Protein AF-A0A563EHT4-F1 (afdb_monomer)

Sequence (133 aa):
MDTDFHDPIAVARAWMTQWCATDYRQPRNNNVERATVYATTAGKTSDLAAGDTTATFLKAIERKLAHRCDQLTAETSRELPSGPDNVIVVLTARRTLLTADQPVQSEHVSTTRAVLRQPDGRWLVDRPLEAIR

Organism: NCBI:txid2591470

Solvent-accessible surface area (backbone atoms only — not comparable to full-atom values): 7051 Å² total; per-residue (Å²): 130,82,66,37,33,76,35,58,51,48,19,46,41,55,23,46,62,32,46,61,29,45,51,45,91,49,64,84,53,44,22,50,63,63,17,38,86,30,30,35,74,63,15,40,51,50,50,58,72,71,42,68,51,74,70,55,41,53,51,28,42,77,55,34,31,29,29,50,60,45,80,71,45,54,43,73,47,89,87,52,89,60,58,100,53,34,42,35,33,41,35,38,28,38,39,32,39,21,45,76,82,40,83,78,48,73,49,80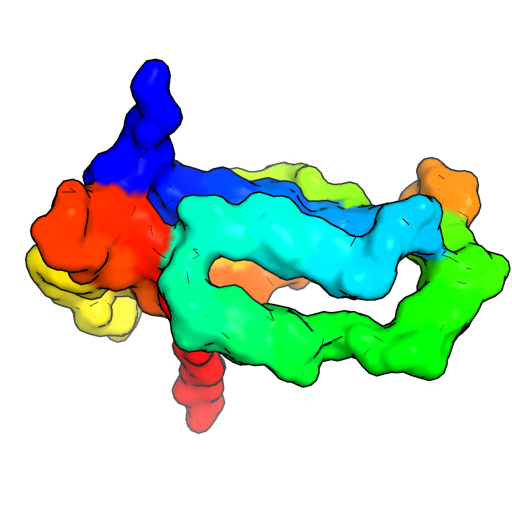,48,73,52,41,28,41,24,37,52,42,98,88,61,36,30,23,30,37,44,72,54,75,78,87,124

Structure (mmCIF, N/CA/C/O backbone):
data_AF-A0A563EHT4-F1
#
_entry.id   AF-A0A563EHT4-F1
#
loop_
_atom_site.group_PDB
_atom_site.id
_atom_site.type_symbol
_atom_site.label_atom_id
_atom_site.label_alt_id
_atom_site.label_comp_id
_atom_site.label_asym_id
_atom_site.label_entity_id
_atom_site.label_seq_id
_atom_site.pdbx_PDB_ins_code
_atom_site.Cartn_x
_atom_site.Cartn_y
_atom_site.Cartn_z
_atom_site.occupancy
_atom_site.B_iso_or_equiv
_atom_site.auth_seq_id
_atom_site.auth_comp_id
_atom_site.auth_asym_id
_atom_site.auth_atom_id
_atom_site.pdbx_PDB_model_num
ATOM 1 N N . MET A 1 1 ? -14.835 -17.530 3.225 1.00 45.62 1 MET A N 1
ATOM 2 C CA . MET A 1 1 ? -15.132 -16.181 3.750 1.00 45.62 1 MET A CA 1
ATOM 3 C C . MET A 1 1 ? -13.797 -15.601 4.151 1.00 45.62 1 MET A C 1
ATOM 5 O O . MET A 1 1 ? -13.084 -16.281 4.874 1.00 45.62 1 MET A O 1
ATOM 9 N N . ASP A 1 2 ? -13.422 -14.465 3.578 1.00 59.66 2 ASP A N 1
ATOM 10 C CA . ASP A 1 2 ? -12.094 -13.869 3.740 1.00 59.66 2 ASP A CA 1
ATOM 11 C C . ASP A 1 2 ? -11.971 -13.300 5.163 1.00 59.66 2 ASP A C 1
ATOM 13 O O . ASP A 1 2 ? -12.566 -12.271 5.485 1.00 59.66 2 ASP A O 1
ATOM 17 N N . THR A 1 3 ? -11.336 -14.054 6.063 1.00 72.56 3 THR A N 1
ATOM 18 C CA . THR A 1 3 ? -11.314 -13.780 7.513 1.00 72.56 3 THR A CA 1
ATOM 19 C C . THR A 1 3 ? -10.485 -12.558 7.879 1.00 72.56 3 THR A C 1
ATOM 21 O O . THR A 1 3 ? -10.632 -12.029 8.981 1.00 72.56 3 THR A O 1
ATOM 24 N N . ASP A 1 4 ? -9.651 -12.091 6.952 1.00 82.69 4 ASP A N 1
ATOM 25 C CA . ASP A 1 4 ? -8.698 -11.011 7.177 1.00 82.69 4 ASP A CA 1
ATOM 26 C C . ASP A 1 4 ? -9.402 -9.719 7.602 1.00 82.69 4 ASP A C 1
ATOM 28 O O . ASP A 1 4 ? -8.906 -9.001 8.465 1.00 82.69 4 ASP A O 1
ATOM 32 N N . PHE A 1 5 ? -10.611 -9.457 7.092 1.00 93.75 5 PHE A N 1
ATOM 33 C CA . PHE A 1 5 ? -11.371 -8.238 7.389 1.00 93.75 5 PHE A CA 1
ATOM 34 C C . PHE A 1 5 ? -11.799 -8.070 8.853 1.00 93.75 5 PHE A C 1
ATOM 36 O O . PHE A 1 5 ? -12.231 -6.980 9.229 1.00 93.75 5 PHE A O 1
ATOM 43 N N . HIS A 1 6 ? -11.688 -9.104 9.688 1.00 94.56 6 HIS A N 1
ATOM 44 C CA . HIS A 1 6 ? -12.027 -9.028 11.112 1.00 94.56 6 HIS A CA 1
ATOM 45 C C . HIS A 1 6 ? -10.835 -8.705 12.019 1.00 94.56 6 HIS A C 1
ATOM 47 O O . HIS A 1 6 ? -11.050 -8.343 13.177 1.00 94.56 6 HIS A O 1
ATOM 53 N N . ASP A 1 7 ? -9.609 -8.780 11.499 1.00 96.12 7 ASP A N 1
ATOM 54 C CA . ASP A 1 7 ? -8.379 -8.512 12.239 1.00 96.12 7 ASP A CA 1
ATOM 55 C C . ASP A 1 7 ? -7.588 -7.385 11.548 1.00 96.12 7 ASP A C 1
ATOM 57 O O . ASP A 1 7 ? -7.158 -7.542 10.400 1.00 96.12 7 ASP A O 1
ATOM 61 N N . PRO A 1 8 ? -7.354 -6.244 12.223 1.00 96.62 8 PRO A N 1
ATOM 62 C CA . PRO A 1 8 ? -6.620 -5.133 11.630 1.00 96.62 8 PRO A CA 1
ATOM 63 C C . PRO A 1 8 ? -5.196 -5.513 11.199 1.00 96.62 8 PRO A C 1
ATOM 65 O O . PRO A 1 8 ? -4.694 -4.960 10.220 1.00 96.62 8 PRO A O 1
ATOM 68 N N . ILE A 1 9 ? -4.546 -6.469 11.872 1.00 97.31 9 ILE A N 1
ATOM 69 C CA . ILE A 1 9 ? -3.204 -6.944 11.512 1.00 97.31 9 ILE A CA 1
ATOM 70 C C . ILE A 1 9 ? -3.248 -7.828 10.267 1.00 97.31 9 ILE A C 1
ATOM 72 O O . ILE A 1 9 ? -2.395 -7.683 9.384 1.00 97.31 9 ILE A O 1
ATOM 76 N N . ALA A 1 10 ? -4.242 -8.713 10.168 1.00 97.38 10 ALA A N 1
ATOM 77 C CA . ALA A 1 10 ? -4.423 -9.568 8.999 1.00 97.38 10 ALA A CA 1
ATOM 78 C C . ALA A 1 10 ? -4.707 -8.732 7.740 1.00 97.38 10 ALA A C 1
ATOM 80 O O . ALA A 1 10 ? -3.978 -8.861 6.755 1.00 97.38 10 ALA A O 1
ATOM 81 N N . VAL A 1 11 ? -5.659 -7.790 7.805 1.00 98.00 11 VAL A N 1
ATOM 82 C CA . VAL A 1 11 ? -5.942 -6.840 6.711 1.00 98.00 11 VAL A CA 1
ATOM 83 C C . VAL A 1 11 ? -4.715 -6.028 6.317 1.00 98.00 11 VAL A C 1
ATOM 85 O O . VAL A 1 11 ? -4.434 -5.886 5.127 1.00 98.00 11 VAL A O 1
ATOM 88 N N . ALA A 1 12 ? -3.957 -5.507 7.286 1.00 98.06 12 ALA A N 1
ATOM 89 C CA . ALA A 1 12 ? -2.780 -4.697 6.995 1.00 98.06 12 ALA A CA 1
ATOM 90 C C . ALA A 1 12 ? -1.689 -5.509 6.279 1.00 98.06 12 ALA A C 1
ATOM 92 O O . ALA A 1 12 ? -1.069 -5.029 5.326 1.00 98.06 12 ALA A O 1
ATOM 93 N N . ARG A 1 13 ? -1.490 -6.769 6.681 1.00 97.62 13 ARG A N 1
ATOM 94 C CA . ARG A 1 13 ? -0.563 -7.691 6.013 1.00 97.62 13 ARG A CA 1
ATOM 95 C C . ARG A 1 13 ? -1.038 -8.060 4.604 1.00 97.62 13 ARG A C 1
ATOM 97 O O . ARG A 1 13 ? -0.224 -8.072 3.675 1.00 97.62 13 ARG A O 1
ATOM 104 N N . ALA A 1 14 ? -2.330 -8.335 4.427 1.00 97.38 14 ALA A N 1
ATOM 105 C CA . ALA A 1 14 ? -2.922 -8.641 3.126 1.00 97.38 14 ALA A CA 1
ATOM 106 C C . ALA A 1 14 ? -2.796 -7.449 2.160 1.00 97.38 14 ALA A C 1
ATOM 108 O O . ALA A 1 14 ? -2.327 -7.611 1.029 1.00 97.38 14 ALA A O 1
ATOM 109 N N . TRP A 1 15 ? -3.090 -6.236 2.639 1.00 98.06 15 TRP A N 1
ATOM 110 C CA . TRP A 1 15 ? -2.852 -4.984 1.918 1.00 98.06 15 TRP A CA 1
ATOM 111 C C . TRP A 1 15 ? -1.384 -4.841 1.496 1.00 98.06 15 TRP A C 1
ATOM 113 O O . TRP A 1 15 ? -1.106 -4.669 0.309 1.00 98.06 15 TRP A O 1
ATOM 123 N N . MET A 1 16 ? -0.436 -4.981 2.434 1.00 97.56 16 MET A N 1
ATOM 124 C CA . MET A 1 16 ? 1.000 -4.809 2.169 1.00 97.56 16 MET A CA 1
ATOM 125 C C . MET A 1 16 ? 1.520 -5.822 1.144 1.00 97.56 16 MET A C 1
ATOM 127 O O . MET A 1 16 ? 2.342 -5.478 0.295 1.00 97.56 16 MET A O 1
ATOM 131 N N . THR A 1 17 ? 0.999 -7.052 1.170 1.00 96.88 17 THR A N 1
ATOM 132 C CA . THR A 1 17 ? 1.326 -8.097 0.186 1.00 96.88 17 THR A CA 1
ATOM 133 C C . THR A 1 17 ? 0.993 -7.646 -1.237 1.00 96.88 17 THR A C 1
ATOM 135 O O . THR A 1 17 ? 1.790 -7.841 -2.155 1.00 96.88 17 THR A O 1
ATOM 138 N N . GLN A 1 18 ? -0.164 -7.005 -1.427 1.00 97.62 18 GLN A N 1
ATOM 139 C CA . GLN A 1 18 ? -0.583 -6.512 -2.739 1.00 97.62 18 GLN A CA 1
ATOM 140 C C . GLN A 1 18 ? 0.133 -5.221 -3.133 1.00 97.62 18 GLN A C 1
ATOM 142 O O . GLN A 1 18 ? 0.591 -5.108 -4.272 1.00 97.62 18 GLN A O 1
ATOM 147 N N . TRP A 1 19 ? 0.229 -4.276 -2.196 1.00 97.50 19 TRP A N 1
ATOM 148 C CA . TRP A 1 19 ? 0.751 -2.932 -2.420 1.00 97.50 19 TRP A CA 1
ATOM 149 C C . TRP A 1 19 ? 2.261 -2.921 -2.685 1.00 97.50 19 TRP A C 1
ATOM 151 O O . TRP A 1 19 ? 2.725 -2.189 -3.557 1.00 97.50 19 TRP A O 1
ATOM 161 N N . CYS A 1 20 ? 3.035 -3.749 -1.978 1.00 97.06 20 CYS A N 1
ATOM 162 C CA . CYS A 1 20 ? 4.497 -3.725 -2.054 1.00 97.06 20 CYS A CA 1
ATOM 163 C C . CYS A 1 20 ? 5.042 -4.292 -3.379 1.00 97.06 20 CYS A C 1
ATOM 165 O O . CYS A 1 20 ? 6.049 -3.806 -3.902 1.00 97.06 20 CYS A O 1
ATOM 167 N N . ALA A 1 21 ? 4.378 -5.308 -3.939 1.00 97.06 21 ALA A N 1
ATOM 168 C CA . ALA A 1 21 ? 4.824 -5.971 -5.159 1.00 97.06 21 ALA A CA 1
ATOM 169 C C . ALA A 1 21 ? 4.377 -5.218 -6.423 1.00 97.06 21 ALA A C 1
ATOM 171 O O . ALA A 1 21 ? 3.191 -4.950 -6.620 1.00 97.06 21 ALA A O 1
ATOM 172 N N . THR A 1 22 ? 5.314 -4.944 -7.330 1.00 97.88 22 THR A N 1
ATOM 173 C CA . THR A 1 22 ? 5.057 -4.253 -8.609 1.00 97.88 22 THR A CA 1
ATOM 174 C C . THR A 1 22 ? 5.655 -5.033 -9.769 1.00 97.88 22 THR A C 1
ATOM 176 O O . THR A 1 22 ? 6.608 -5.787 -9.586 1.00 97.88 22 THR A O 1
ATOM 179 N N . ASP A 1 23 ? 5.106 -4.847 -10.966 1.00 97.81 23 ASP A N 1
ATOM 180 C CA . ASP A 1 23 ? 5.546 -5.540 -12.173 1.00 97.81 23 ASP A CA 1
ATOM 181 C C . ASP A 1 23 ? 5.323 -4.639 -13.391 1.00 97.81 23 ASP A C 1
ATOM 183 O O . ASP A 1 23 ? 4.192 -4.225 -13.647 1.00 97.81 23 ASP A O 1
ATOM 187 N N . TYR A 1 24 ? 6.385 -4.342 -14.147 1.00 97.50 24 TYR A N 1
ATOM 188 C CA . TYR A 1 24 ? 6.315 -3.490 -15.339 1.00 97.50 24 TYR A CA 1
ATOM 189 C C . TYR A 1 24 ? 5.367 -4.007 -16.430 1.00 97.50 24 TYR A C 1
ATOM 191 O O . TYR A 1 24 ? 4.966 -3.241 -17.303 1.00 97.50 24 TYR A O 1
ATOM 199 N N . ARG A 1 25 ? 5.022 -5.299 -16.416 1.00 98.12 25 ARG A N 1
ATOM 200 C CA . ARG A 1 25 ? 4.090 -5.904 -17.382 1.00 98.12 25 ARG A CA 1
ATOM 201 C C . ARG A 1 25 ? 2.633 -5.599 -17.056 1.00 98.12 25 ARG A C 1
ATOM 203 O O . ARG A 1 25 ? 1.757 -5.823 -17.887 1.00 98.12 25 ARG A O 1
ATOM 210 N N . GLN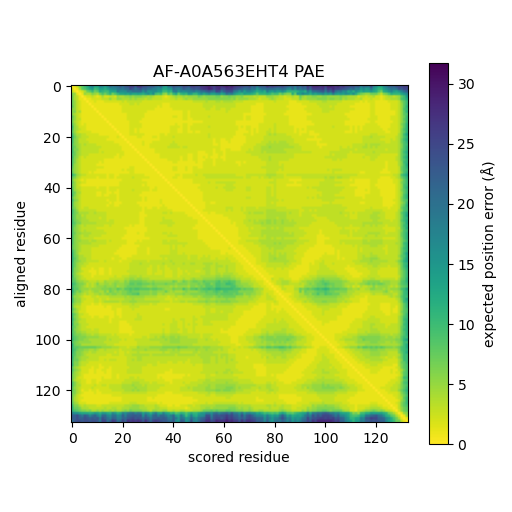 A 1 26 ? 2.360 -5.148 -15.836 1.00 98.06 26 GLN A N 1
ATOM 211 C CA . GLN A 1 26 ? 1.022 -4.798 -15.386 1.00 98.06 26 GLN A CA 1
ATOM 212 C C . GLN A 1 26 ? 0.725 -3.319 -15.655 1.00 98.06 26 GLN A C 1
ATOM 214 O O . GLN A 1 26 ? 1.651 -2.522 -15.814 1.00 98.06 26 GLN A O 1
ATOM 219 N N . PRO A 1 27 ? -0.560 -2.918 -15.681 1.00 98.00 27 PRO A N 1
ATOM 220 C CA . PRO A 1 27 ? -0.920 -1.509 -15.780 1.00 98.00 27 PRO A CA 1
ATOM 221 C C . PRO A 1 27 ? -0.254 -0.655 -14.690 1.00 98.00 27 PRO A C 1
ATOM 223 O O . PRO A 1 27 ? 0.017 -1.124 -13.581 1.00 98.00 27 PRO A O 1
ATOM 226 N N . ARG A 1 28 ? -0.033 0.629 -14.988 1.00 97.94 28 ARG A N 1
ATOM 227 C CA . ARG A 1 28 ? 0.495 1.605 -14.024 1.00 97.94 28 ARG A CA 1
ATOM 228 C C . ARG A 1 28 ? -0.312 1.570 -12.723 1.00 97.94 28 ARG A C 1
ATOM 230 O O . ARG A 1 28 ? -1.536 1.647 -12.769 1.00 97.94 28 ARG A O 1
ATOM 237 N N . ASN A 1 29 ? 0.377 1.512 -11.583 1.00 97.75 29 ASN A N 1
ATOM 238 C CA . ASN A 1 29 ? -0.215 1.468 -10.237 1.00 97.75 29 ASN A CA 1
ATOM 239 C C . ASN A 1 29 ? -1.139 0.261 -9.972 1.00 97.75 29 ASN A C 1
ATOM 241 O O . ASN A 1 29 ? -1.934 0.288 -9.033 1.00 97.75 29 ASN A O 1
ATOM 245 N N . ASN A 1 30 ? -1.030 -0.828 -10.747 1.00 98.19 30 ASN A N 1
ATOM 246 C CA . ASN A 1 30 ? -1.861 -2.023 -10.551 1.00 98.19 30 ASN A CA 1
ATOM 247 C C . ASN A 1 30 ? -1.705 -2.652 -9.154 1.00 98.19 30 ASN A C 1
ATOM 249 O O . ASN A 1 30 ? -2.627 -3.285 -8.654 1.00 98.19 30 ASN A O 1
ATOM 253 N N . ASN A 1 31 ? -0.561 -2.471 -8.496 1.00 98.06 31 ASN A N 1
ATOM 254 C CA . ASN A 1 31 ? -0.360 -2.859 -7.098 1.00 98.06 31 ASN A CA 1
ATOM 255 C C . ASN A 1 31 ? -1.335 -2.154 -6.141 1.00 98.06 31 ASN A C 1
ATOM 257 O O . ASN A 1 31 ? -1.909 -2.803 -5.269 1.00 98.06 31 ASN A O 1
ATOM 261 N N . VAL A 1 32 ? -1.579 -0.856 -6.343 1.00 97.75 32 VAL A N 1
ATOM 262 C CA . VAL A 1 32 ? -2.545 -0.071 -5.558 1.00 97.75 32 VAL A CA 1
ATOM 263 C C . VAL A 1 32 ? -3.979 -0.507 -5.869 1.00 97.75 32 VAL A C 1
ATOM 265 O O . VAL A 1 32 ? -4.807 -0.639 -4.966 1.00 97.75 32 VAL A O 1
ATOM 268 N N . GLU A 1 33 ? -4.272 -0.803 -7.136 1.00 97.69 33 GLU A N 1
ATOM 269 C CA . GLU A 1 33 ? -5.588 -1.319 -7.532 1.00 97.69 33 GLU A CA 1
ATOM 270 C C . GLU A 1 33 ? -5.877 -2.690 -6.907 1.00 97.69 33 GLU A C 1
ATOM 272 O O . GLU A 1 33 ? -6.956 -2.891 -6.355 1.00 97.69 33 GLU A O 1
ATOM 277 N N . ARG A 1 34 ? -4.905 -3.611 -6.875 1.00 97.38 34 ARG A N 1
ATOM 278 C CA . ARG A 1 34 ? -5.060 -4.889 -6.155 1.00 97.38 34 ARG A CA 1
ATOM 279 C C . ARG A 1 34 ? -5.235 -4.694 -4.650 1.00 97.38 34 ARG A C 1
ATOM 281 O O . ARG A 1 34 ? -6.026 -5.398 -4.032 1.00 97.38 34 ARG A O 1
ATOM 288 N N . ALA A 1 35 ? -4.508 -3.748 -4.058 1.00 97.69 35 ALA A N 1
ATOM 289 C CA . ALA A 1 35 ? -4.571 -3.471 -2.626 1.00 97.69 35 ALA A CA 1
ATOM 290 C C . ALA A 1 35 ? -5.884 -2.787 -2.192 1.00 97.69 35 ALA A C 1
ATOM 292 O O . ALA A 1 35 ? -6.219 -2.812 -1.009 1.00 97.69 35 ALA A O 1
ATOM 293 N N . THR A 1 36 ? -6.651 -2.218 -3.134 1.00 96.12 36 THR A N 1
ATOM 294 C CA . THR A 1 36 ? -7.890 -1.461 -2.865 1.00 96.12 36 THR A CA 1
ATOM 295 C C . THR A 1 36 ? -8.925 -2.251 -2.072 1.00 96.12 36 THR A C 1
ATOM 297 O O . THR A 1 36 ? -9.636 -1.660 -1.267 1.00 96.12 36 THR A O 1
ATOM 300 N N . VAL A 1 37 ? -9.014 -3.571 -2.254 1.00 96.38 37 VAL A N 1
ATOM 301 C CA . VAL A 1 37 ? -9.990 -4.391 -1.512 1.00 96.38 37 VAL A CA 1
ATOM 302 C C . VAL A 1 37 ? -9.769 -4.351 0.005 1.00 96.38 37 VAL A C 1
ATOM 304 O O . VAL A 1 37 ? -10.726 -4.537 0.749 1.00 96.38 37 VAL A O 1
ATOM 307 N N . TYR A 1 38 ? -8.545 -4.051 0.452 1.00 98.19 38 TYR A N 1
ATOM 308 C CA . TYR A 1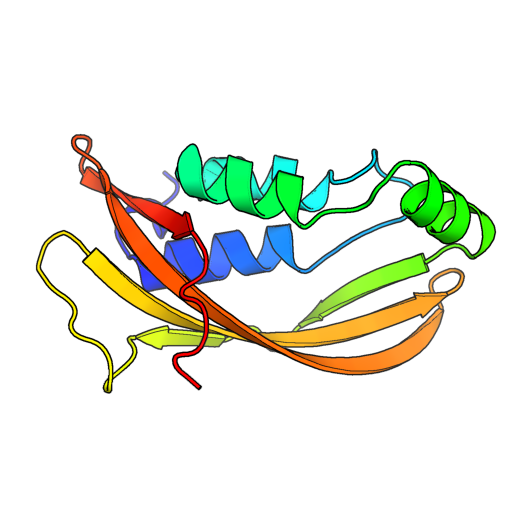 38 ? -8.144 -3.962 1.860 1.00 98.19 38 TYR A CA 1
ATOM 309 C C . TYR A 1 38 ? -8.001 -2.520 2.362 1.00 98.19 38 TYR A C 1
ATOM 311 O O . TYR A 1 38 ? -7.619 -2.316 3.512 1.00 98.19 38 TYR A O 1
ATOM 319 N N . ALA A 1 39 ? -8.258 -1.520 1.518 1.00 98.19 39 ALA A N 1
ATOM 320 C CA . ALA A 1 39 ? -8.018 -0.117 1.829 1.00 98.19 39 ALA A CA 1
ATOM 321 C C . ALA A 1 39 ? -9.321 0.685 1.907 1.00 98.19 39 ALA A C 1
ATOM 323 O O . ALA A 1 39 ? -10.301 0.403 1.217 1.00 98.19 39 ALA A O 1
ATOM 324 N N . THR A 1 40 ? -9.323 1.740 2.720 1.00 98.44 40 THR A N 1
ATOM 325 C CA . THR A 1 40 ? -10.368 2.764 2.653 1.00 98.44 40 THR A CA 1
ATOM 326 C C . THR A 1 40 ? -10.260 3.519 1.319 1.00 98.44 40 THR A C 1
ATOM 328 O O . THR A 1 40 ? -9.223 3.513 0.646 1.00 98.44 40 THR A O 1
ATOM 331 N N . THR A 1 41 ? -11.310 4.256 0.940 1.00 97.56 41 THR A N 1
ATOM 332 C CA . THR A 1 41 ? -11.238 5.151 -0.234 1.00 97.56 41 THR A CA 1
ATOM 333 C C . THR A 1 41 ? -10.154 6.225 -0.069 1.00 97.56 41 THR A C 1
ATOM 335 O O . THR A 1 41 ? -9.460 6.560 -1.032 1.00 97.56 41 THR A O 1
ATOM 338 N N . ALA A 1 42 ? -9.968 6.746 1.148 1.00 97.44 42 ALA A N 1
ATOM 339 C CA . ALA A 1 42 ? -8.942 7.744 1.439 1.00 97.44 42 ALA A CA 1
ATOM 340 C C . ALA A 1 42 ? -7.523 7.151 1.364 1.00 97.44 42 ALA A C 1
ATOM 342 O O . ALA A 1 42 ? -6.641 7.771 0.767 1.00 97.44 42 ALA A O 1
ATOM 343 N N . GLY A 1 43 ? -7.320 5.935 1.881 1.00 97.44 43 GLY A N 1
ATOM 344 C CA . GLY A 1 43 ? -6.078 5.172 1.753 1.00 97.44 43 GLY A CA 1
ATOM 345 C C . GLY A 1 43 ? -5.718 4.925 0.289 1.00 97.44 43 GLY A C 1
ATOM 346 O O . GLY A 1 43 ? -4.642 5.332 -0.148 1.00 97.44 43 GLY A O 1
ATOM 347 N N . LYS A 1 44 ? -6.663 4.395 -0.505 1.00 97.75 44 LYS A N 1
ATOM 348 C CA . LYS A 1 44 ? -6.493 4.214 -1.959 1.00 97.75 44 LYS A CA 1
ATOM 349 C C . LYS A 1 44 ? -6.081 5.512 -2.652 1.00 97.75 44 LYS A C 1
ATOM 351 O O . LYS A 1 44 ? -5.145 5.523 -3.446 1.00 97.75 44 LYS A O 1
ATOM 356 N N . THR A 1 45 ? -6.794 6.603 -2.375 1.00 97.62 45 THR A N 1
ATOM 357 C CA . THR A 1 45 ? -6.534 7.902 -3.014 1.00 97.62 45 THR A CA 1
ATOM 358 C C . THR A 1 45 ? -5.126 8.400 -2.692 1.00 97.62 45 THR A C 1
ATOM 360 O O . THR A 1 45 ? -4.414 8.849 -3.587 1.00 97.62 45 THR A O 1
ATOM 363 N N . SER A 1 46 ? -4.701 8.266 -1.433 1.00 96.38 46 SER A N 1
ATOM 364 C CA . SER A 1 46 ? -3.346 8.618 -1.003 1.00 96.38 46 SER A CA 1
ATOM 365 C C . SER A 1 46 ? -2.280 7.766 -1.694 1.00 96.38 46 SER A C 1
ATOM 367 O O . SER A 1 46 ? -1.267 8.301 -2.137 1.00 96.38 46 SER A O 1
ATOM 369 N N . ASP A 1 47 ? -2.499 6.456 -1.811 1.00 96.75 47 ASP A N 1
ATOM 370 C CA . ASP A 1 47 ? -1.537 5.547 -2.439 1.00 96.75 47 ASP A CA 1
ATOM 371 C C . ASP A 1 47 ? -1.428 5.784 -3.953 1.00 96.75 47 ASP A C 1
ATOM 373 O O . ASP A 1 47 ? -0.332 5.732 -4.505 1.00 96.75 47 ASP A O 1
ATOM 377 N N . LEU A 1 48 ? -2.539 6.099 -4.629 1.00 97.00 48 LEU A N 1
ATOM 378 C CA . LEU A 1 48 ? -2.529 6.484 -6.043 1.00 97.00 48 LEU A CA 1
ATOM 379 C C . LEU A 1 48 ? -1.808 7.815 -6.272 1.00 97.00 48 LEU A C 1
ATOM 381 O O . LEU A 1 48 ? -1.095 7.949 -7.265 1.00 97.00 48 LEU A O 1
ATOM 385 N N . ALA A 1 49 ? -1.969 8.781 -5.362 1.00 95.88 49 ALA A N 1
ATOM 386 C CA . ALA A 1 49 ? -1.272 10.063 -5.435 1.00 95.88 49 ALA A CA 1
ATOM 387 C C . ALA A 1 49 ? 0.251 9.913 -5.261 1.00 95.88 49 ALA A C 1
ATOM 389 O O . ALA A 1 49 ? 1.008 10.652 -5.886 1.00 95.88 49 ALA A O 1
ATOM 390 N N . ALA A 1 50 ? 0.694 8.946 -4.451 1.00 94.38 50 ALA A N 1
ATOM 391 C CA . ALA A 1 50 ? 2.107 8.617 -4.245 1.00 94.38 50 ALA A CA 1
ATOM 392 C C . ALA A 1 50 ? 2.679 7.620 -5.276 1.00 94.38 50 ALA A C 1
ATOM 394 O O . ALA A 1 50 ? 3.878 7.336 -5.251 1.00 94.38 50 ALA A O 1
ATOM 395 N N . GLY A 1 51 ? 1.832 7.054 -6.139 1.00 94.38 51 GLY A N 1
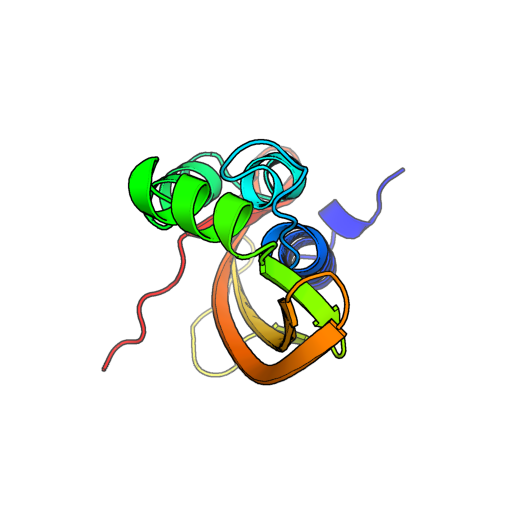ATOM 396 C CA . GLY A 1 51 ? 2.210 6.045 -7.123 1.00 94.38 51 GLY A CA 1
ATOM 397 C C . GLY A 1 51 ? 3.005 6.594 -8.308 1.00 94.38 51 GLY A C 1
ATOM 398 O O . GLY A 1 51 ? 3.397 7.760 -8.372 1.00 94.38 51 GLY A O 1
ATOM 399 N N . ASP A 1 52 ? 3.219 5.734 -9.298 1.00 96.75 52 ASP A N 1
ATOM 400 C CA . ASP A 1 52 ? 3.931 6.092 -10.513 1.00 96.75 52 ASP A CA 1
ATOM 401 C C . ASP A 1 52 ? 3.186 7.146 -11.337 1.00 96.75 52 ASP A C 1
ATOM 403 O O . ASP A 1 52 ? 1.979 7.069 -11.595 1.00 96.75 52 ASP A O 1
ATOM 407 N N . THR A 1 53 ? 3.965 8.091 -11.858 1.00 97.38 53 THR A N 1
ATOM 408 C CA . THR A 1 53 ? 3.560 8.965 -12.962 1.00 97.38 53 THR A CA 1
ATOM 409 C C . THR A 1 53 ? 3.661 8.208 -14.291 1.00 97.38 53 THR A C 1
ATOM 411 O O . THR A 1 53 ? 4.277 7.148 -14.381 1.00 97.38 53 THR A O 1
ATOM 414 N N . THR A 1 54 ? 3.109 8.754 -15.383 1.00 97.38 54 THR A N 1
ATOM 415 C CA . THR A 1 54 ? 3.322 8.167 -16.725 1.00 97.38 54 THR A CA 1
ATOM 416 C C . THR A 1 54 ? 4.813 8.053 -17.056 1.00 97.38 54 THR A C 1
ATOM 418 O O . THR A 1 54 ? 5.255 7.032 -17.573 1.00 97.38 54 THR A O 1
ATOM 421 N N . ALA A 1 55 ? 5.602 9.080 -16.728 1.00 98.00 55 ALA A N 1
ATOM 422 C CA . ALA A 1 55 ? 7.024 9.110 -17.046 1.00 98.00 55 ALA A CA 1
ATOM 423 C C . ALA A 1 55 ? 7.829 8.068 -16.250 1.00 98.00 55 ALA A C 1
ATOM 425 O O . ALA A 1 55 ? 8.708 7.421 -16.818 1.00 98.00 55 ALA A O 1
ATOM 426 N N . THR A 1 56 ? 7.543 7.884 -14.955 1.00 97.44 56 THR A N 1
ATOM 427 C CA . THR A 1 56 ? 8.229 6.864 -14.138 1.00 97.44 56 THR A CA 1
ATOM 428 C C . THR A 1 56 ? 7.818 5.454 -14.552 1.00 97.44 56 THR A C 1
ATOM 430 O O . THR A 1 56 ? 8.685 4.594 -14.690 1.00 97.44 56 THR A O 1
ATOM 433 N N . PHE A 1 57 ? 6.543 5.246 -14.889 1.00 97.88 57 PHE A N 1
ATOM 434 C CA . PHE A 1 57 ? 6.047 3.965 -15.392 1.00 97.88 57 PHE A CA 1
ATOM 435 C C . PHE A 1 57 ? 6.676 3.556 -16.732 1.00 97.88 57 PHE A C 1
ATOM 437 O O . PHE A 1 57 ? 7.130 2.424 -16.881 1.00 97.88 57 PHE A O 1
ATOM 444 N N . LEU A 1 58 ? 6.779 4.473 -17.702 1.00 98.31 58 LEU A N 1
ATOM 445 C CA . LEU A 1 58 ? 7.430 4.177 -18.986 1.00 98.31 58 LEU A CA 1
ATOM 446 C C . LEU A 1 58 ? 8.912 3.813 -18.808 1.00 98.31 58 LEU A C 1
ATOM 448 O O . LEU A 1 58 ? 9.390 2.877 -19.445 1.00 98.31 58 LEU A O 1
ATOM 452 N N . LYS A 1 59 ? 9.620 4.488 -17.893 1.00 98.12 59 LYS A N 1
ATOM 453 C CA . LYS A 1 59 ? 11.000 4.121 -17.528 1.00 98.12 59 LYS A CA 1
ATOM 454 C C . LYS A 1 59 ? 11.074 2.742 -16.870 1.00 98.12 59 LYS A C 1
ATOM 456 O O . LYS A 1 59 ? 12.025 2.004 -17.120 1.00 98.12 59 LYS A O 1
ATOM 461 N N . ALA A 1 60 ? 10.095 2.389 -16.035 1.00 97.69 60 ALA A N 1
ATOM 462 C CA . ALA A 1 60 ? 10.014 1.061 -15.435 1.00 97.69 60 ALA A CA 1
ATOM 463 C C . ALA A 1 60 ? 9.820 -0.027 -16.502 1.00 97.69 60 ALA A C 1
ATOM 465 O O . ALA A 1 60 ? 10.493 -1.052 -16.434 1.00 97.69 60 ALA A O 1
ATOM 466 N N . ILE A 1 61 ? 8.989 0.218 -17.523 1.00 98.50 61 ILE A N 1
ATOM 467 C CA . ILE A 1 61 ? 8.826 -0.681 -18.679 1.00 98.50 61 ILE A CA 1
ATOM 468 C C . ILE A 1 61 ? 10.130 -0.824 -19.459 1.00 98.50 61 ILE A C 1
ATOM 470 O O . ILE A 1 61 ? 10.587 -1.945 -19.677 1.00 98.50 61 ILE A O 1
ATOM 474 N N . GLU A 1 62 ? 10.745 0.293 -19.851 1.00 98.31 62 GLU A N 1
ATOM 475 C CA . GLU A 1 62 ? 11.995 0.307 -20.622 1.00 98.31 62 GLU A CA 1
ATOM 476 C C . GLU A 1 62 ? 13.090 -0.520 -19.934 1.00 98.31 62 GLU A C 1
ATOM 478 O O . GLU A 1 62 ? 13.774 -1.328 -20.562 1.00 98.31 62 GLU A O 1
ATOM 483 N N . ARG A 1 63 ? 13.214 -0.360 -18.613 1.00 97.81 63 ARG A N 1
ATOM 484 C CA . ARG A 1 63 ? 14.217 -1.042 -17.787 1.00 97.81 63 ARG A CA 1
ATOM 485 C C . ARG A 1 63 ? 13.758 -2.396 -17.242 1.00 97.81 63 ARG A C 1
ATOM 487 O O . ARG A 1 63 ? 14.524 -3.039 -16.527 1.00 97.81 63 ARG A O 1
ATOM 494 N N . LYS A 1 64 ? 12.534 -2.828 -17.563 1.00 98.44 64 LYS A N 1
ATOM 495 C CA . LYS A 1 64 ? 11.914 -4.069 -17.073 1.00 98.44 64 LYS A CA 1
ATOM 496 C C . LYS A 1 64 ? 11.978 -4.197 -15.546 1.00 98.44 64 LYS A C 1
ATOM 498 O O . LYS A 1 64 ? 12.443 -5.213 -15.026 1.00 98.44 64 LYS A O 1
ATOM 503 N N . LEU A 1 65 ? 11.584 -3.140 -14.836 1.00 98.31 65 LEU A N 1
ATOM 504 C CA . LEU A 1 65 ? 11.653 -3.072 -13.376 1.00 98.31 65 LEU A CA 1
ATOM 505 C C . LEU A 1 65 ? 10.453 -3.759 -12.724 1.00 98.31 65 LEU A C 1
ATOM 507 O O . LEU A 1 65 ? 9.305 -3.536 -13.100 1.00 98.31 65 LEU A O 1
ATOM 511 N N . ALA A 1 66 ? 10.711 -4.548 -11.693 1.00 98.25 66 ALA A N 1
ATOM 512 C CA . ALA A 1 66 ? 9.677 -5.115 -10.838 1.00 98.25 66 ALA A CA 1
ATOM 513 C C . ALA A 1 66 ? 10.149 -5.107 -9.383 1.00 98.25 66 ALA A C 1
ATOM 515 O O . ALA A 1 66 ? 11.347 -5.039 -9.109 1.00 98.25 66 ALA A O 1
ATOM 516 N N . HIS A 1 67 ? 9.214 -5.205 -8.446 1.00 98.12 67 HIS A N 1
ATOM 517 C CA . HIS A 1 67 ? 9.530 -5.404 -7.038 1.00 98.12 67 HIS A CA 1
ATOM 518 C C . HIS A 1 67 ? 8.863 -6.679 -6.545 1.00 98.12 67 HIS A C 1
ATOM 520 O O . HIS A 1 67 ? 7.644 -6.830 -6.654 1.00 98.12 67 HIS A O 1
ATOM 526 N N . ARG A 1 68 ? 9.660 -7.566 -5.950 1.00 97.38 68 ARG A N 1
ATOM 527 C CA . ARG A 1 68 ? 9.164 -8.668 -5.123 1.00 97.38 68 ARG A CA 1
ATOM 528 C C . ARG A 1 68 ? 9.270 -8.257 -3.663 1.00 97.38 68 ARG A C 1
ATOM 530 O O . ARG A 1 68 ? 10.288 -7.691 -3.272 1.00 97.38 68 ARG A O 1
ATOM 537 N N . CYS A 1 69 ? 8.256 -8.577 -2.870 1.00 97.38 69 CYS A N 1
ATOM 538 C CA . CYS A 1 69 ? 8.306 -8.377 -1.430 1.00 97.38 69 CYS A CA 1
ATOM 539 C C . CYS A 1 69 ? 8.152 -9.703 -0.696 1.00 97.38 69 CYS A C 1
ATOM 541 O O . CYS A 1 69 ? 7.288 -10.509 -1.037 1.00 97.38 69 CYS A O 1
ATOM 543 N N . ASP A 1 70 ? 9.007 -9.915 0.293 1.00 96.62 70 ASP A N 1
ATOM 544 C CA . ASP A 1 70 ? 8.985 -11.050 1.206 1.00 96.62 70 ASP A CA 1
ATOM 545 C C . ASP A 1 70 ? 9.261 -10.568 2.642 1.00 96.62 70 ASP A C 1
ATOM 547 O O . ASP A 1 70 ? 9.337 -9.364 2.898 1.00 96.62 70 ASP A O 1
ATOM 551 N N . GLN A 1 71 ? 9.303 -11.497 3.604 1.00 96.69 71 GLN A N 1
ATOM 552 C CA . GLN A 1 71 ? 9.529 -11.189 5.026 1.00 96.69 71 GLN A CA 1
ATOM 553 C C . GLN A 1 71 ? 8.565 -10.119 5.579 1.00 96.69 71 GLN A C 1
ATOM 555 O O . GLN A 1 71 ? 8.967 -9.240 6.336 1.00 96.69 71 GLN A O 1
ATOM 560 N N . LEU A 1 72 ? 7.290 -10.180 5.174 1.00 97.19 72 LEU A N 1
ATOM 561 C CA . LEU A 1 72 ? 6.287 -9.204 5.589 1.00 97.19 72 LEU A CA 1
ATOM 562 C C . LEU A 1 72 ? 5.943 -9.368 7.071 1.00 97.19 72 LEU A C 1
ATOM 564 O O . LEU A 1 72 ? 5.526 -10.446 7.501 1.00 97.19 72 LEU A O 1
ATOM 568 N N . THR A 1 73 ? 6.024 -8.276 7.823 1.00 97.06 73 THR A N 1
ATOM 569 C CA . THR A 1 73 ? 5.526 -8.191 9.199 1.00 97.06 73 THR A CA 1
ATOM 570 C C . THR A 1 73 ? 4.490 -7.080 9.321 1.00 97.06 73 THR A C 1
ATOM 572 O O . THR A 1 73 ? 4.472 -6.124 8.546 1.00 97.06 73 THR A O 1
ATOM 575 N N . ALA A 1 74 ? 3.584 -7.247 10.280 1.00 97.06 74 ALA A N 1
ATOM 576 C CA . ALA A 1 74 ? 2.526 -6.303 10.605 1.00 97.06 74 ALA A CA 1
ATOM 577 C C . ALA A 1 74 ? 2.318 -6.375 12.115 1.00 97.06 74 ALA A C 1
ATOM 579 O O . ALA A 1 74 ? 2.000 -7.450 12.629 1.00 97.06 74 ALA A O 1
ATOM 580 N N . GLU A 1 75 ? 2.540 -5.267 12.810 1.00 97.06 75 GLU A N 1
ATOM 581 C CA . GLU A 1 75 ? 2.476 -5.200 14.268 1.00 97.06 75 GLU A CA 1
ATOM 582 C C . GLU A 1 75 ? 1.781 -3.914 14.707 1.00 97.06 75 GLU A C 1
ATOM 584 O O . GLU A 1 75 ? 1.940 -2.864 14.085 1.00 97.06 75 GLU A O 1
ATOM 589 N N . THR A 1 76 ? 1.008 -3.974 15.790 1.00 95.81 76 THR A N 1
ATOM 590 C CA . THR A 1 76 ? 0.415 -2.770 16.380 1.00 95.81 76 THR A CA 1
ATOM 591 C C . THR A 1 76 ? 1.510 -1.863 16.939 1.00 95.81 76 THR A C 1
ATOM 593 O O . THR A 1 76 ? 2.368 -2.333 17.692 1.00 95.81 76 THR A O 1
ATOM 596 N N . SER A 1 77 ? 1.455 -0.564 16.645 1.00 93.69 77 SER A N 1
ATOM 597 C CA . SER A 1 77 ? 2.331 0.416 17.286 1.00 93.69 77 SER A CA 1
ATOM 598 C C . SER A 1 77 ? 2.037 0.488 18.783 1.00 93.69 77 SER A C 1
ATOM 600 O O . SER A 1 77 ? 0.884 0.606 19.194 1.00 93.69 77 SER A O 1
ATOM 602 N N . ARG A 1 78 ? 3.092 0.437 19.601 1.00 89.94 78 ARG A N 1
ATOM 603 C CA . ARG A 1 78 ? 3.004 0.668 21.054 1.00 89.94 78 ARG A CA 1
ATOM 604 C C . ARG A 1 78 ? 3.139 2.143 21.427 1.00 89.94 78 ARG A C 1
ATOM 606 O O . ARG A 1 78 ? 2.854 2.511 22.559 1.00 89.94 78 ARG A O 1
ATOM 613 N N . GLU A 1 79 ? 3.603 2.962 20.490 1.00 88.56 79 GLU A N 1
ATOM 614 C CA . GLU A 1 79 ? 3.946 4.370 20.709 1.00 88.56 79 GLU A CA 1
ATOM 615 C C . GLU A 1 79 ? 2.813 5.310 20.292 1.00 88.56 79 GLU A C 1
ATOM 617 O O . GLU A 1 79 ? 2.734 6.439 20.770 1.00 88.56 79 GLU A O 1
ATOM 622 N N . LEU A 1 80 ? 1.927 4.848 19.406 1.00 89.12 80 LEU A N 1
ATOM 623 C CA . LEU A 1 80 ? 0.821 5.635 18.876 1.00 89.12 80 LEU A CA 1
ATOM 624 C C . LEU A 1 80 ? -0.511 5.141 19.452 1.00 89.12 80 LEU A C 1
A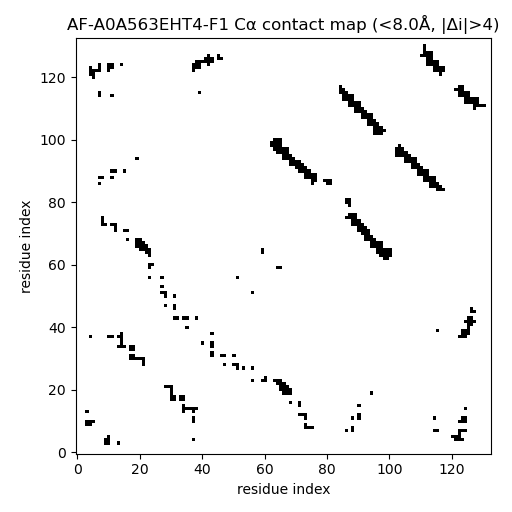TOM 626 O O . LEU A 1 80 ? -0.730 3.929 19.541 1.00 89.12 80 LEU A O 1
ATOM 630 N N . PRO A 1 81 ? -1.414 6.058 19.840 1.00 87.56 81 PRO A N 1
ATOM 631 C CA . PRO A 1 81 ? -2.674 5.683 20.458 1.00 87.56 81 PRO A CA 1
ATOM 632 C C . PRO A 1 81 ? -3.531 4.884 19.473 1.00 87.56 81 PRO A C 1
ATOM 634 O O . PRO A 1 81 ? -3.705 5.280 18.324 1.00 87.56 81 PRO A O 1
ATOM 637 N N . SER A 1 82 ? -4.074 3.767 19.949 1.00 93.00 82 SER A N 1
ATOM 638 C CA . SER A 1 82 ? -5.080 2.959 19.254 1.00 93.00 82 SER A CA 1
ATOM 639 C C . SER A 1 82 ? -6.354 2.904 20.102 1.00 93.00 82 SER A C 1
ATOM 641 O O . SER A 1 82 ? -6.314 3.129 21.313 1.00 93.00 82 SER A O 1
ATOM 643 N N . GLY A 1 83 ? -7.489 2.607 19.479 1.00 92.56 83 GLY A N 1
ATOM 644 C CA . GLY A 1 83 ? -8.791 2.505 20.132 1.00 92.56 83 GLY A CA 1
ATOM 645 C C . GLY A 1 83 ? -9.696 1.443 19.499 1.00 92.56 83 GLY A C 1
ATOM 646 O O . GLY A 1 83 ? -9.267 0.706 18.614 1.00 92.56 83 GLY A O 1
ATOM 647 N N . PRO A 1 84 ? -10.969 1.363 19.927 1.00 93.31 84 PRO A N 1
ATOM 648 C CA . PRO A 1 84 ? -11.898 0.330 19.456 1.00 93.31 84 PRO A CA 1
ATOM 649 C C . PRO A 1 84 ? -12.139 0.331 17.940 1.00 93.31 84 PRO A C 1
ATOM 651 O O . PRO A 1 84 ? -12.368 -0.728 17.362 1.00 93.31 84 PRO A O 1
ATOM 654 N N . ASP A 1 85 ? -12.051 1.504 17.304 1.00 95.81 85 ASP A N 1
ATOM 655 C CA . ASP A 1 85 ? -12.355 1.693 15.878 1.00 95.81 85 ASP A CA 1
ATOM 656 C C . ASP A 1 85 ? -11.138 2.111 15.035 1.00 95.81 85 ASP A C 1
ATOM 658 O O . ASP A 1 85 ? -11.259 2.356 13.834 1.00 95.81 85 ASP A O 1
ATOM 662 N N . ASN A 1 86 ? -9.953 2.206 15.644 1.00 96.06 86 ASN A N 1
ATOM 663 C CA . ASN A 1 86 ? -8.714 2.524 14.939 1.00 96.06 86 ASN A CA 1
ATOM 664 C C . ASN A 1 86 ? -7.526 1.805 15.577 1.00 96.06 86 ASN A C 1
ATOM 666 O O . ASN A 1 86 ? -7.339 1.854 16.789 1.00 96.06 86 ASN A O 1
ATOM 670 N N . VAL A 1 87 ? -6.700 1.171 14.758 1.00 96.94 87 VAL A N 1
ATOM 671 C CA . VAL A 1 87 ? -5.455 0.545 15.202 1.00 96.94 87 VAL A CA 1
ATOM 672 C C . VAL A 1 87 ? -4.324 1.074 14.350 1.00 96.94 87 VAL A C 1
ATOM 674 O O . VAL A 1 87 ? -4.428 1.102 13.125 1.00 96.94 87 VAL A O 1
ATOM 677 N N . ILE A 1 88 ? -3.236 1.490 14.987 1.00 97.12 88 ILE A N 1
ATOM 678 C CA . ILE A 1 88 ? -2.044 1.902 14.258 1.00 97.12 88 ILE A CA 1
ATOM 679 C C . ILE A 1 88 ? -1.147 0.694 14.049 1.00 97.12 88 ILE A C 1
ATOM 681 O O . ILE A 1 88 ? -0.747 0.043 15.013 1.00 97.12 88 ILE A O 1
ATOM 685 N N . VAL A 1 89 ? -0.819 0.403 12.794 1.00 97.44 89 VAL A N 1
ATOM 686 C CA . VAL A 1 89 ? -0.020 -0.758 12.406 1.00 97.44 89 VAL A CA 1
ATOM 687 C C . VAL A 1 89 ? 1.263 -0.298 11.728 1.00 97.44 89 VAL A C 1
ATOM 689 O O . VAL A 1 89 ? 1.236 0.503 10.793 1.00 97.44 89 VAL A O 1
ATOM 692 N N . VAL A 1 90 ? 2.388 -0.823 12.202 1.00 97.00 90 VAL A N 1
ATOM 693 C CA . VAL A 1 90 ? 3.692 -0.714 11.549 1.00 97.00 90 VAL A CA 1
ATOM 694 C C . VAL A 1 90 ? 3.869 -1.948 10.673 1.00 97.00 90 VAL A C 1
ATOM 696 O O . VAL A 1 90 ? 3.791 -3.084 11.144 1.00 97.00 90 VAL A O 1
ATOM 699 N N . LEU A 1 91 ? 4.070 -1.716 9.381 1.00 97.44 91 LEU A N 1
ATOM 700 C CA . LEU A 1 91 ? 4.256 -2.742 8.366 1.00 97.44 91 LEU A CA 1
ATOM 701 C C . LEU A 1 91 ? 5.694 -2.696 7.884 1.00 97.44 91 LEU A C 1
ATOM 703 O O . LEU A 1 91 ? 6.167 -1.634 7.477 1.00 97.44 91 LEU A O 1
ATOM 707 N N . THR A 1 92 ? 6.366 -3.843 7.871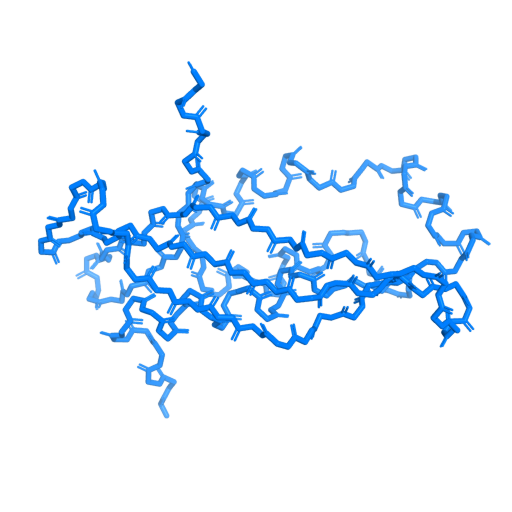 1.00 97.56 92 THR A N 1
ATOM 708 C CA . THR A 1 92 ? 7.697 -3.957 7.267 1.00 97.56 92 THR A CA 1
ATOM 709 C C . THR A 1 92 ? 7.733 -5.073 6.239 1.00 97.56 92 THR A C 1
ATOM 711 O O . THR A 1 92 ? 6.940 -6.012 6.297 1.00 97.56 92 THR A O 1
ATOM 714 N N . ALA A 1 93 ? 8.626 -4.954 5.264 1.00 98.00 93 ALA A N 1
ATOM 715 C CA . ALA A 1 93 ? 8.914 -6.016 4.313 1.00 98.00 93 ALA A CA 1
ATOM 716 C C . ALA A 1 93 ? 10.349 -5.884 3.808 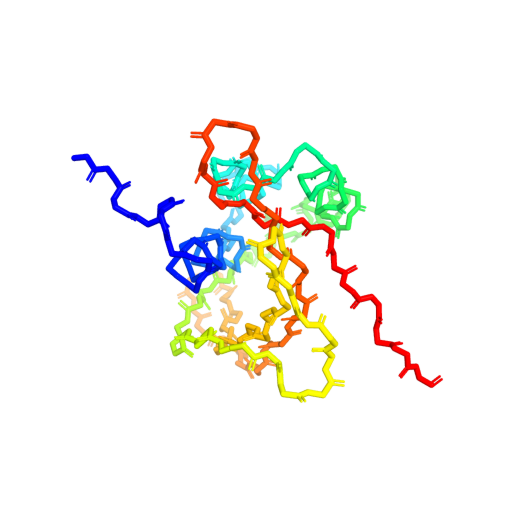1.00 98.00 93 ALA A C 1
ATOM 718 O O . ALA A 1 93 ? 10.922 -4.790 3.782 1.00 98.00 93 ALA A O 1
ATOM 719 N N . ARG A 1 94 ? 10.905 -6.987 3.316 1.00 98.19 94 ARG A N 1
ATOM 720 C CA . ARG A 1 94 ? 12.075 -6.944 2.449 1.00 98.19 94 ARG A CA 1
ATOM 721 C C . ARG A 1 94 ? 11.600 -6.786 1.010 1.00 98.19 94 ARG A C 1
ATOM 723 O O . ARG A 1 94 ? 10.868 -7.628 0.496 1.00 98.19 94 ARG A O 1
ATOM 730 N N . ARG A 1 95 ? 12.019 -5.702 0.356 1.00 98.06 95 ARG A N 1
ATOM 731 C CA . ARG A 1 95 ? 11.697 -5.398 -1.040 1.00 98.06 95 ARG A CA 1
ATOM 732 C C . ARG A 1 95 ? 12.925 -5.621 -1.910 1.00 98.06 95 ARG A C 1
ATOM 734 O O . ARG A 1 95 ? 13.952 -4.974 -1.722 1.00 98.06 95 ARG A O 1
ATOM 741 N N . THR A 1 96 ? 12.820 -6.527 -2.873 1.00 98.50 96 THR A N 1
ATOM 742 C CA . THR A 1 96 ? 13.863 -6.799 -3.864 1.00 98.50 96 THR A CA 1
ATOM 743 C C . THR A 1 96 ? 13.479 -6.167 -5.195 1.00 98.50 96 THR A C 1
ATOM 745 O O . THR A 1 96 ? 12.469 -6.541 -5.791 1.00 98.50 96 THR A O 1
ATOM 748 N N . LEU A 1 97 ? 14.305 -5.231 -5.665 1.00 98.19 97 LEU A N 1
ATOM 749 C CA . LEU A 1 97 ? 14.245 -4.695 -7.019 1.00 98.19 97 LEU A CA 1
ATOM 750 C C . LEU A 1 97 ? 14.770 -5.743 -8.002 1.00 98.19 97 LEU A C 1
ATOM 752 O O . LEU A 1 97 ? 15.879 -6.266 -7.850 1.00 98.19 97 LEU A O 1
ATOM 756 N N . LEU A 1 98 ? 13.969 -6.004 -9.025 1.00 98.44 98 LEU A N 1
ATOM 757 C CA . LEU A 1 98 ? 14.284 -6.868 -10.148 1.00 98.44 98 LEU A CA 1
ATOM 758 C C . LEU A 1 98 ? 14.477 -6.017 -11.406 1.00 98.44 98 LEU A C 1
ATOM 760 O O . LEU A 1 98 ? 13.700 -5.091 -11.645 1.00 98.44 98 LEU A O 1
ATOM 764 N N . THR A 1 99 ? 15.466 -6.360 -12.229 1.00 98.00 99 THR A N 1
ATOM 765 C CA . THR A 1 99 ? 15.601 -5.853 -13.602 1.00 98.00 99 THR A CA 1
ATOM 766 C C . THR A 1 99 ? 15.601 -7.046 -14.546 1.00 98.00 99 THR A C 1
ATOM 768 O O . THR A 1 99 ? 16.375 -7.984 -14.367 1.00 98.00 99 THR A O 1
ATOM 771 N N . ALA A 1 100 ? 14.675 -7.070 -15.507 1.00 96.81 100 ALA A N 1
ATOM 772 C CA . ALA A 1 100 ? 14.469 -8.238 -16.372 1.00 96.81 100 ALA A CA 1
ATOM 773 C C . ALA A 1 100 ? 14.387 -9.561 -15.571 1.00 96.81 100 ALA A C 1
ATOM 775 O O . ALA A 1 100 ? 15.038 -10.549 -15.906 1.00 96.81 100 ALA A O 1
ATOM 776 N N . ASP A 1 101 ? 13.621 -9.533 -14.474 1.00 94.44 101 ASP A N 1
ATOM 777 C CA . ASP A 1 101 ? 13.395 -10.648 -13.544 1.00 94.44 101 ASP A CA 1
ATOM 778 C C . ASP A 1 101 ? 14.634 -11.135 -12.761 1.00 94.44 101 ASP A C 1
ATOM 780 O O . ASP A 1 101 ? 14.555 -12.116 -12.021 1.00 94.44 101 ASP A O 1
ATOM 784 N N . GLN A 1 102 ? 15.765 -10.427 -12.849 1.00 97.56 102 GLN A N 1
ATOM 785 C CA . GLN A 1 102 ? 16.974 -10.705 -12.072 1.00 97.56 102 GLN A CA 1
ATOM 786 C C . GLN A 1 102 ? 17.081 -9.772 -10.857 1.00 97.56 102 GLN A C 1
ATOM 788 O O . GLN A 1 102 ? 16.900 -8.562 -11.008 1.00 97.56 102 GLN A O 1
ATOM 793 N N . PRO A 1 103 ? 17.385 -10.284 -9.649 1.00 97.25 103 PRO A N 1
ATOM 794 C CA . PRO A 1 103 ? 17.547 -9.452 -8.462 1.00 97.25 103 PRO A CA 1
ATOM 795 C C . PRO A 1 103 ? 18.787 -8.568 -8.565 1.00 97.25 103 PRO A C 1
ATOM 797 O O . PRO A 1 103 ? 19.889 -9.057 -8.796 1.00 97.25 103 PRO A O 1
ATOM 800 N N . VAL A 1 104 ? 18.604 -7.265 -8.344 1.00 97.06 104 VAL A N 1
ATOM 801 C CA . VAL A 1 104 ? 19.691 -6.273 -8.408 1.00 97.06 104 VAL A CA 1
ATOM 802 C C . VAL A 1 104 ? 19.975 -5.655 -7.048 1.00 97.06 104 VAL A C 1
ATOM 804 O O . VAL A 1 104 ? 21.131 -5.487 -6.670 1.00 97.06 104 VAL A O 1
ATOM 807 N N . GLN A 1 105 ? 18.930 -5.334 -6.288 1.00 96.62 105 GLN A N 1
ATOM 808 C CA . GLN A 1 105 ? 19.061 -4.687 -4.987 1.00 96.62 105 GLN A CA 1
ATOM 809 C C . GLN A 1 105 ? 17.954 -5.163 -4.052 1.00 96.62 105 GLN A C 1
ATOM 811 O O . GLN A 1 105 ? 16.849 -5.471 -4.492 1.00 96.62 105 GLN A O 1
ATOM 816 N N . SER A 1 106 ? 18.244 -5.238 -2.755 1.00 97.56 106 SER A N 1
ATOM 817 C CA . SER A 1 106 ? 17.231 -5.432 -1.717 1.00 97.56 106 SER A CA 1
ATOM 818 C C . SER A 1 106 ? 17.324 -4.326 -0.682 1.00 97.56 106 SER A C 1
ATOM 820 O O . SER A 1 106 ? 18.420 -3.909 -0.317 1.00 97.56 106 SER A O 1
ATOM 822 N N . GLU A 1 107 ? 16.175 -3.898 -0.185 1.00 96.56 107 GLU A N 1
ATOM 823 C CA . GLU A 1 107 ? 16.050 -2.932 0.899 1.00 96.56 107 GLU A CA 1
ATOM 824 C C . GLU A 1 107 ? 14.963 -3.376 1.881 1.00 96.56 107 GLU A C 1
ATOM 826 O O . GLU A 1 107 ? 14.094 -4.185 1.544 1.00 96.56 107 GLU A O 1
ATOM 831 N N . HIS A 1 108 ? 15.013 -2.842 3.099 1.00 96.50 108 HIS A N 1
ATOM 832 C CA . HIS A 1 108 ? 13.898 -2.944 4.033 1.00 96.50 108 HIS A CA 1
ATOM 833 C C . HIS A 1 108 ? 12.983 -1.744 3.828 1.00 96.50 108 HIS A C 1
ATOM 835 O O . HIS A 1 108 ? 13.434 -0.600 3.870 1.00 96.50 108 HIS A O 1
ATOM 841 N N . VAL A 1 109 ? 11.698 -2.011 3.625 1.00 94.81 109 VAL A N 1
ATOM 842 C CA . VAL A 1 109 ? 10.663 -0.981 3.577 1.00 94.81 109 VAL A CA 1
ATOM 843 C C . VAL A 1 109 ? 9.857 -1.020 4.862 1.00 94.81 109 VAL A C 1
ATOM 845 O O . VAL A 1 109 ? 9.573 -2.094 5.390 1.00 94.81 109 VAL A O 1
ATOM 848 N N . SER A 1 110 ? 9.487 0.158 5.354 1.00 95.19 110 SER A N 1
ATOM 849 C CA . SER A 1 110 ? 8.625 0.325 6.519 1.00 95.19 110 SER A CA 1
ATOM 850 C C . SER A 1 110 ? 7.582 1.399 6.234 1.00 95.19 110 SER A C 1
ATOM 852 O O . SER A 1 110 ? 7.895 2.430 5.633 1.00 95.19 110 SER A O 1
ATOM 854 N N . THR A 1 111 ? 6.337 1.155 6.632 1.00 95.06 111 THR A N 1
ATOM 855 C CA . THR A 1 111 ? 5.252 2.137 6.567 1.00 95.06 111 THR A CA 1
ATOM 856 C C . THR A 1 111 ? 4.348 1.991 7.784 1.00 95.06 111 THR A C 1
ATOM 858 O O . THR A 1 111 ? 4.045 0.879 8.214 1.00 95.06 111 THR A O 1
ATOM 861 N N . THR A 1 112 ? 3.907 3.119 8.333 1.00 96.19 112 THR A N 1
ATOM 862 C CA . THR A 1 112 ? 2.962 3.160 9.450 1.00 96.19 112 THR A CA 1
ATOM 863 C C . THR A 1 112 ? 1.605 3.602 8.927 1.00 96.19 112 THR A C 1
ATOM 865 O O . THR A 1 112 ? 1.494 4.623 8.244 1.00 96.19 112 THR A O 1
ATOM 868 N N . ARG A 1 113 ? 0.563 2.829 9.227 1.00 96.88 113 ARG A N 1
ATOM 869 C CA . ARG A 1 113 ? -0.793 3.037 8.712 1.00 96.88 113 ARG A CA 1
ATOM 870 C C . ARG A 1 113 ? -1.794 3.038 9.854 1.00 96.88 113 ARG A C 1
ATOM 872 O O . ARG A 1 113 ? -1.682 2.238 10.780 1.00 96.88 113 ARG A O 1
ATOM 879 N N . ALA A 1 114 ? -2.799 3.900 9.757 1.00 96.62 114 ALA A N 1
ATOM 880 C CA . ALA A 1 114 ? -4.027 3.683 10.506 1.00 96.62 114 ALA A CA 1
ATOM 881 C C . ALA A 1 114 ? -4.835 2.572 9.823 1.00 96.62 114 ALA A C 1
ATOM 883 O O . ALA A 1 114 ? -4.911 2.516 8.597 1.00 96.62 114 ALA A O 1
ATOM 884 N N . VAL A 1 115 ? -5.446 1.698 10.611 1.00 98.00 115 VAL A N 1
ATOM 885 C CA . VAL A 1 115 ? -6.396 0.684 10.156 1.00 98.00 115 VAL A CA 1
ATOM 886 C C . VAL A 1 115 ? -7.713 0.974 10.852 1.00 98.00 115 VAL A C 1
ATOM 888 O O . VAL A 1 115 ? -7.772 1.005 12.080 1.00 98.00 115 VAL A O 1
ATOM 891 N N . LEU A 1 116 ? -8.752 1.256 10.073 1.00 98.19 116 LEU A N 1
ATOM 892 C CA . LEU A 1 116 ? -10.010 1.807 10.567 1.00 98.19 116 LEU A CA 1
ATOM 893 C C . LEU A 1 116 ? -11.129 0.783 10.474 1.00 98.19 116 LEU A C 1
ATOM 895 O O . LEU A 1 116 ? -11.319 0.152 9.427 1.00 98.19 116 LEU A O 1
ATOM 899 N N . ARG A 1 117 ? -11.912 0.676 11.545 1.00 97.81 117 ARG A N 1
ATOM 900 C CA . ARG A 1 117 ? -13.122 -0.136 11.559 1.00 97.81 117 ARG A CA 1
ATOM 901 C C . ARG A 1 117 ? -14.234 0.597 10.821 1.00 97.81 117 ARG A C 1
ATOM 903 O O . ARG A 1 117 ? -14.579 1.729 11.147 1.00 97.81 117 ARG A O 1
ATOM 910 N N . GLN A 1 118 ? -14.775 -0.040 9.796 1.00 97.00 118 GLN A N 1
ATOM 911 C CA . GLN A 1 118 ? -15.876 0.483 9.000 1.00 97.00 118 GLN A CA 1
ATOM 912 C C . GLN A 1 118 ? -17.225 0.209 9.688 1.00 97.00 118 GLN A C 1
ATOM 914 O O . GLN A 1 118 ? -17.314 -0.692 10.528 1.00 97.00 118 GLN A O 1
ATOM 919 N N . PRO A 1 119 ? -18.308 0.918 9.309 1.00 95.88 119 PRO A N 1
ATOM 920 C CA . PRO A 1 119 ? -19.646 0.671 9.856 1.00 95.88 119 PRO A CA 1
ATOM 921 C C . PRO A 1 119 ? -20.161 -0.761 9.644 1.00 95.88 119 PRO A C 1
ATOM 923 O O . PRO A 1 119 ? -20.962 -1.248 10.435 1.00 95.88 119 PRO A O 1
ATOM 926 N N . ASP A 1 120 ? -19.684 -1.448 8.600 1.00 93.88 120 ASP A N 1
ATOM 927 C CA . ASP A 1 120 ? -19.995 -2.857 8.318 1.00 93.88 120 ASP A CA 1
ATOM 928 C C . ASP A 1 120 ? -19.160 -3.852 9.154 1.00 93.88 120 ASP A C 1
ATOM 930 O O . ASP A 1 120 ? -19.288 -5.066 9.002 1.00 93.88 120 ASP A O 1
ATOM 934 N N . GLY A 1 121 ?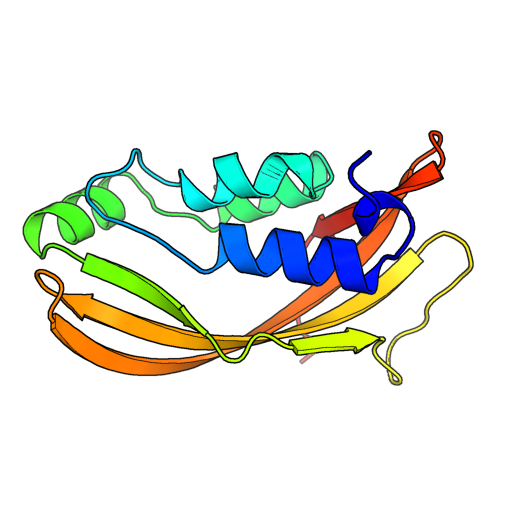 -18.311 -3.344 10.051 1.00 94.62 121 GLY A N 1
ATOM 935 C CA . GLY A 1 121 ? -17.472 -4.121 10.954 1.00 94.62 121 GLY A CA 1
ATOM 936 C C . GLY A 1 121 ? -16.146 -4.595 10.360 1.00 94.62 121 GLY A C 1
ATOM 937 O O . GLY A 1 121 ? -15.374 -5.211 11.099 1.00 94.62 121 GLY A O 1
ATOM 938 N N . ARG A 1 122 ? -15.860 -4.311 9.080 1.00 97.06 122 ARG A N 1
ATOM 939 C CA . ARG A 1 122 ? -14.572 -4.643 8.455 1.00 97.06 122 ARG A CA 1
ATOM 940 C C . ARG A 1 122 ? -13.485 -3.660 8.867 1.00 97.06 122 ARG A C 1
ATOM 942 O O . ARG A 1 122 ? -13.723 -2.460 8.955 1.00 97.06 122 ARG A O 1
ATOM 949 N N . TRP A 1 123 ? -12.272 -4.151 9.055 1.00 98.31 123 TRP A N 1
ATOM 950 C CA . TRP A 1 123 ? -11.074 -3.325 9.154 1.00 98.31 123 TRP A CA 1
ATOM 951 C C . TRP A 1 123 ? -10.528 -3.030 7.761 1.00 98.31 123 TRP A C 1
ATOM 953 O O . TRP A 1 123 ? -10.506 -3.919 6.915 1.00 98.31 123 TRP A O 1
ATOM 963 N N . LEU A 1 124 ? -10.089 -1.794 7.512 1.00 98.50 124 LEU A N 1
ATOM 964 C CA . LEU A 1 124 ? -9.460 -1.387 6.251 1.00 98.50 124 LEU A CA 1
ATOM 965 C C . LEU A 1 124 ? -8.270 -0.459 6.511 1.00 98.50 124 LEU A C 1
ATOM 967 O O . LEU A 1 124 ? -8.316 0.384 7.406 1.00 98.50 124 LEU A O 1
ATOM 971 N N . VAL A 1 125 ? -7.218 -0.594 5.706 1.00 98.50 125 VAL A N 1
ATOM 972 C CA . VAL A 1 125 ? -6.017 0.249 5.759 1.00 98.50 125 VAL A CA 1
ATOM 973 C C . VAL A 1 125 ? -6.335 1.650 5.243 1.00 98.50 125 VAL A C 1
ATOM 975 O O . VAL A 1 125 ? -6.858 1.817 4.142 1.00 98.50 125 VAL A O 1
ATOM 978 N N . ASP A 1 126 ? -6.013 2.665 6.033 1.00 97.81 126 ASP A N 1
ATOM 979 C CA . ASP A 1 126 ? -6.193 4.067 5.680 1.00 97.81 126 ASP A CA 1
ATOM 980 C C . ASP A 1 126 ? -4.858 4.721 5.264 1.00 97.8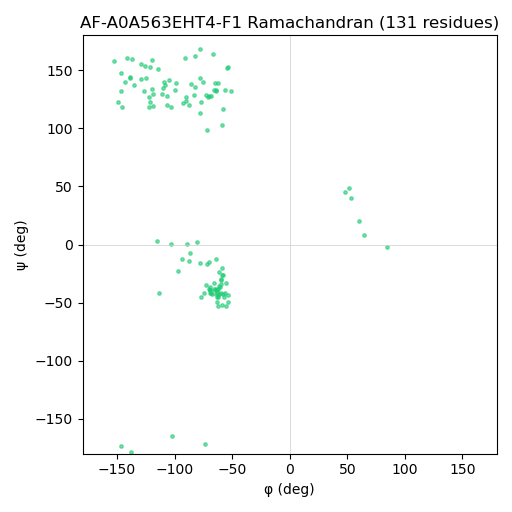1 126 ASP A C 1
ATOM 982 O O . ASP A 1 126 ? -3.867 4.067 4.914 1.00 97.81 126 ASP A O 1
ATOM 986 N N . ARG A 1 127 ? -4.848 6.051 5.231 1.00 94.94 127 ARG A N 1
ATOM 987 C CA . ARG A 1 127 ? -3.712 6.882 4.840 1.00 94.94 127 ARG A CA 1
ATOM 988 C C . ARG A 1 127 ? -2.446 6.570 5.654 1.00 94.94 127 ARG A C 1
ATOM 990 O O . ARG A 1 127 ? -2.535 6.137 6.809 1.00 94.94 127 ARG A O 1
ATOM 997 N N . PRO A 1 128 ? -1.259 6.790 5.061 1.00 91.69 128 PRO A N 1
ATOM 998 C CA . PRO A 1 128 ? -0.020 6.703 5.812 1.00 91.69 128 PRO A CA 1
ATOM 999 C C . PRO A 1 128 ? -0.032 7.756 6.914 1.00 91.69 128 PRO A C 1
ATOM 1001 O O . PRO A 1 128 ? -0.453 8.894 6.702 1.00 91.69 128 PRO A O 1
ATOM 1004 N N . LEU A 1 129 ? 0.441 7.364 8.090 1.00 89.31 129 LEU A N 1
ATOM 1005 C CA . LEU A 1 129 ? 0.821 8.324 9.109 1.00 89.31 129 LEU A CA 1
ATOM 1006 C C . LEU A 1 129 ? 2.186 8.862 8.694 1.00 89.31 129 LEU A C 1
ATOM 1008 O O . LEU A 1 129 ? 3.161 8.109 8.634 1.00 89.31 129 LEU A O 1
ATOM 1012 N N . GLU A 1 130 ? 2.248 10.143 8.341 1.00 70.75 130 GLU A N 1
ATOM 1013 C CA . GLU A 1 130 ? 3.533 10.806 8.157 1.00 70.75 130 GLU A CA 1
ATOM 1014 C C . GLU A 1 130 ? 4.329 10.658 9.456 1.00 70.75 130 GLU A C 1
ATOM 1016 O O . GLU A 1 130 ? 3.789 10.833 10.552 1.00 70.75 130 GLU A O 1
ATOM 1021 N N . ALA A 1 131 ? 5.602 10.275 9.345 1.00 48.25 131 ALA A N 1
ATOM 1022 C CA . ALA A 1 131 ? 6.471 10.256 10.506 1.00 48.25 131 ALA A CA 1
ATOM 1023 C C . ALA A 1 131 ? 6.500 11.678 11.078 1.00 48.25 131 ALA A C 1
ATOM 1025 O O . ALA A 1 131 ? 6.957 12.597 10.398 1.00 48.25 131 ALA A O 1
ATOM 1026 N N . ILE A 1 132 ? 6.012 11.848 12.309 1.00 36.69 132 ILE A N 1
ATOM 1027 C CA . ILE A 1 132 ? 6.328 13.024 13.117 1.00 36.69 132 ILE A CA 1
ATOM 1028 C C . ILE A 1 132 ? 7.856 13.000 13.240 1.00 36.69 132 ILE A C 1
ATOM 1030 O O . ILE A 1 132 ? 8.403 12.134 13.921 1.00 36.69 132 ILE A O 1
ATOM 1034 N N . ARG A 1 133 ? 8.538 13.846 12.467 1.00 32.28 133 ARG A N 1
ATOM 1035 C CA . ARG A 1 133 ? 9.978 14.079 12.594 1.00 32.28 133 ARG A CA 1
ATOM 1036 C C . ARG A 1 133 ? 10.221 15.193 13.592 1.00 32.28 133 ARG A C 1
ATOM 1038 O O . ARG A 1 133 ? 9.453 16.179 13.547 1.00 32.28 133 ARG A O 1
#

Secondary structure (DSSP, 8-state):
--GGGG-HHHHHHHHHHHHH-EETTSPTTHHHHHHGGGB-HHHHHHHHHTS--HHHHHHHHHTTEEEEEEEEEEEE-SSS--BTTEEEEEEEEEEEEEETTEEEEEEEEEEEEEEEE-TTS-EEEEEE-----

Nearest PDB structures (foldseek):
  3wz3-assembly1_A  TM=7.270E-01  e=1.063E-03  Plasmid R64
  6vw4-assembly2_B  TM=5.845E-01  e=1.219E-02  Catenulispora acidiphila DSM 44928
  6p77-assembly1_A  TM=5.639E-01  e=1.377E-02  Catenulispora acidiphila DSM 44928
  8k0a-assembly1_B  TM=5.033E-01  e=1.219E-02  Escherichia coli K-12
  5xbp-assembly1_I  TM=4.049E-01  e=1.079E-02  Diaphorobacter sp. DS2

Mean predicted aligned error: 3.61 Å

pLDDT: mean 94.23, std 10.71, range [32.28, 98.5]

Radius of gyration: 15.21 Å; Cα contacts (8 Å, |Δi|>4): 270; chains: 1; bounding box: 40×30×42 Å

Foldseek 3Di:
DPCQQQPQQSLVLQLCQQQQKFWLVDPFSVSLVSSVVQADPQQSVQSVVVGDDPVRSVVCNVQRKIKDKDPKGKDFDPVDDADPFKTKIKIKIWIFIDGVNHTDDIDIDIWIWIWGQDPVRTTHTHHTDDPPD